Protein AF-A0A2P5AM45-F1 (afdb_monomer_lite)

pLDDT: mean 71.54, std 23.14, range [35.0, 97.19]

Organism: Parasponia andersonii (NCBI:txid3476)

Structure (mmCIF, N/CA/C/O backbone):
data_AF-A0A2P5AM45-F1
#
_entry.id   AF-A0A2P5AM45-F1
#
loop_
_atom_site.group_PDB
_atom_site.id
_atom_site.type_symbol
_atom_site.label_atom_id
_atom_site.label_alt_id
_atom_site.label_comp_id
_atom_site.label_asym_id
_atom_site.label_entity_id
_atom_site.label_seq_id
_atom_site.pdbx_PDB_ins_code
_atom_site.Cartn_x
_atom_site.Cartn_y
_atom_site.Cartn_z
_atom_site.occupancy
_atom_site.B_iso_or_equiv
_atom_site.auth_seq_id
_atom_site.auth_comp_id
_atom_site.auth_asym_id
_atom_site.auth_atom_id
_atom_site.pdbx_PDB_model_num
ATOM 1 N N . MET A 1 1 ? 54.278 18.566 -18.369 1.00 43.00 1 MET A N 1
ATOM 2 C CA . MET A 1 1 ? 52.959 18.960 -18.911 1.00 43.00 1 MET A CA 1
ATOM 3 C C . MET A 1 1 ? 52.349 17.760 -19.620 1.00 43.00 1 MET A C 1
ATOM 5 O O . MET A 1 1 ? 52.823 17.409 -20.688 1.00 43.00 1 MET A O 1
ATOM 9 N N . ARG A 1 2 ? 51.368 17.080 -19.017 1.00 38.84 2 ARG A N 1
ATOM 10 C CA . ARG A 1 2 ? 50.582 16.037 -19.696 1.00 38.84 2 ARG A CA 1
ATOM 11 C C . ARG A 1 2 ? 49.146 16.542 -19.779 1.00 38.84 2 ARG A C 1
ATOM 13 O O . ARG A 1 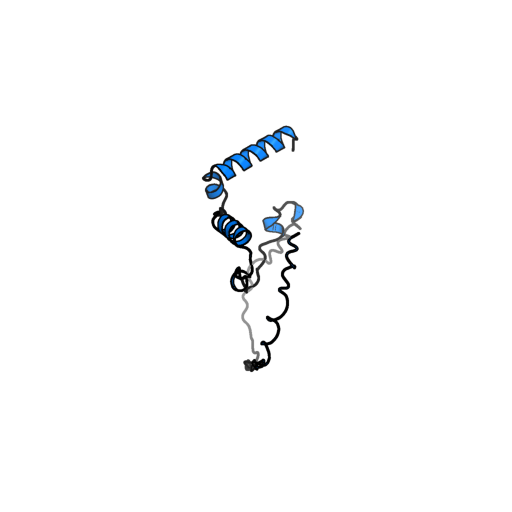2 ? 48.503 16.689 -18.748 1.00 38.84 2 ARG A O 1
ATOM 20 N N . ARG A 1 3 ? 48.696 16.887 -20.987 1.00 44.75 3 ARG A N 1
ATOM 21 C CA . ARG A 1 3 ? 47.284 17.132 -21.292 1.00 44.75 3 ARG A CA 1
ATOM 22 C C . ARG A 1 3 ? 46.718 15.821 -21.825 1.00 44.75 3 ARG A C 1
ATOM 24 O O . ARG A 1 3 ? 47.193 15.329 -22.842 1.00 44.75 3 ARG A O 1
ATOM 31 N N . THR A 1 4 ? 45.756 15.250 -21.119 1.00 55.25 4 THR A N 1
ATOM 32 C CA . THR A 1 4 ? 44.858 14.220 -21.645 1.00 55.25 4 THR A CA 1
ATOM 33 C C . THR A 1 4 ? 43.763 14.910 -22.463 1.00 55.25 4 THR A C 1
ATOM 35 O O . THR A 1 4 ? 43.207 15.902 -21.982 1.00 55.25 4 THR A O 1
ATOM 38 N N . PRO A 1 5 ? 43.432 14.445 -23.680 1.00 54.34 5 PRO A N 1
ATOM 39 C CA . PRO A 1 5 ? 42.202 14.844 -24.337 1.00 54.34 5 PRO A CA 1
ATOM 40 C C . PRO A 1 5 ? 41.043 13.934 -23.931 1.00 54.34 5 PRO A C 1
ATOM 42 O O . PRO A 1 5 ? 41.205 12.760 -23.605 1.00 54.34 5 PRO A O 1
ATOM 45 N N . ARG A 1 6 ? 39.896 14.596 -23.928 1.00 39.72 6 ARG A N 1
ATOM 46 C CA . ARG A 1 6 ? 38.534 14.242 -23.550 1.00 39.72 6 ARG A CA 1
ATOM 47 C C . ARG A 1 6 ? 37.990 13.045 -24.338 1.00 39.72 6 ARG A C 1
ATOM 49 O O . ARG A 1 6 ? 38.337 12.867 -25.499 1.00 39.72 6 ARG A O 1
ATOM 56 N N . ALA A 1 7 ? 37.147 12.255 -23.679 1.00 49.12 7 ALA A N 1
ATOM 57 C CA . ALA A 1 7 ? 36.319 11.242 -24.314 1.00 49.12 7 ALA A CA 1
ATOM 58 C C . ALA A 1 7 ? 35.258 11.919 -25.191 1.00 49.12 7 ALA A C 1
ATOM 60 O O . ALA A 1 7 ? 34.524 12.766 -24.682 1.00 49.12 7 ALA A O 1
ATOM 61 N N . ASP A 1 8 ? 35.181 11.511 -26.454 1.00 43.19 8 ASP A N 1
ATOM 62 C CA . ASP A 1 8 ? 34.013 11.704 -27.307 1.00 43.19 8 ASP A CA 1
ATOM 63 C C . ASP A 1 8 ? 33.361 10.323 -27.463 1.00 43.19 8 ASP A C 1
ATOM 65 O O . ASP A 1 8 ? 33.995 9.344 -27.863 1.00 43.19 8 ASP A O 1
ATOM 69 N N . SER A 1 9 ? 32.119 10.214 -27.015 1.00 51.69 9 SER A N 1
ATOM 70 C CA . SER A 1 9 ? 31.278 9.026 -27.116 1.00 51.69 9 SER A CA 1
ATOM 71 C C . SER A 1 9 ? 29.881 9.530 -27.391 1.00 51.69 9 SER A C 1
ATOM 73 O O . SER A 1 9 ? 29.144 9.761 -26.448 1.00 51.69 9 SER A O 1
ATOM 75 N N . ASP A 1 10 ? 29.571 9.744 -28.661 1.00 50.97 10 ASP A N 1
ATOM 76 C CA . ASP A 1 10 ? 28.226 9.951 -29.183 1.00 50.97 10 ASP A CA 1
ATOM 77 C C . ASP A 1 10 ? 28.251 9.495 -30.651 1.00 50.97 10 ASP A C 1
ATOM 79 O O . ASP A 1 10 ? 29.277 9.638 -31.311 1.00 50.97 10 ASP A O 1
ATOM 83 N N . ASP A 1 11 ? 27.134 8.935 -31.118 1.00 50.19 11 ASP A N 1
ATOM 84 C CA . ASP A 1 11 ? 26.890 8.302 -32.427 1.00 50.19 11 ASP A CA 1
ATOM 85 C C . ASP A 1 11 ? 27.275 6.816 -32.525 1.00 50.19 11 ASP A C 1
ATOM 87 O O . ASP A 1 11 ? 28.409 6.480 -32.846 1.00 50.19 11 ASP A O 1
ATOM 91 N N . ASP A 1 12 ? 26.316 5.914 -32.244 1.00 47.38 12 ASP A N 1
ATOM 92 C CA . ASP A 1 12 ? 25.766 4.989 -33.267 1.00 47.38 12 ASP A CA 1
ATOM 93 C C . ASP A 1 12 ? 24.705 4.013 -32.683 1.00 47.38 12 ASP A C 1
ATOM 95 O O . ASP A 1 12 ? 24.910 2.800 -32.601 1.00 47.38 12 ASP A O 1
ATOM 99 N N . PHE A 1 13 ? 23.543 4.512 -32.234 1.00 46.28 13 PHE A N 1
ATOM 100 C CA . PHE A 1 13 ? 22.393 3.628 -31.950 1.00 46.28 13 PHE A CA 1
ATOM 101 C C . PHE A 1 13 ? 21.048 4.221 -32.389 1.00 46.28 13 PHE A C 1
ATOM 103 O O . PHE A 1 13 ? 20.050 4.106 -31.692 1.00 46.28 13 PHE A O 1
ATOM 110 N N . GLU A 1 14 ? 20.995 4.851 -33.562 1.00 49.62 14 GLU A N 1
ATOM 111 C CA . GLU A 1 14 ? 19.723 5.263 -34.174 1.00 49.62 14 GLU A CA 1
ATOM 112 C C . GLU A 1 14 ? 19.737 5.007 -35.682 1.00 49.62 14 GLU A C 1
ATOM 114 O O . GLU A 1 14 ? 19.787 5.919 -36.501 1.00 49.62 14 GLU A O 1
ATOM 119 N N . ALA A 1 15 ? 19.725 3.729 -36.068 1.00 43.56 15 ALA A N 1
ATOM 120 C CA . ALA A 1 15 ? 19.436 3.336 -37.446 1.00 43.56 15 ALA A CA 1
ATOM 121 C C . ALA A 1 15 ? 19.074 1.848 -37.553 1.00 43.56 15 ALA A C 1
ATOM 123 O O . ALA A 1 15 ? 19.834 1.090 -38.151 1.00 43.56 15 ALA A O 1
ATOM 124 N N . ARG A 1 16 ? 17.934 1.396 -36.993 1.00 53.75 16 ARG A N 1
ATOM 125 C CA . ARG A 1 16 ? 17.303 0.107 -37.389 1.00 53.75 16 ARG A CA 1
ATOM 126 C C . ARG A 1 16 ? 15.924 -0.165 -36.768 1.00 53.75 16 ARG A C 1
ATOM 128 O O . ARG A 1 16 ? 15.723 -1.178 -36.115 1.00 53.75 16 ARG A O 1
ATOM 135 N N . ILE A 1 17 ? 14.928 0.662 -37.078 1.00 43.34 17 ILE A N 1
ATOM 136 C CA . ILE A 1 17 ? 13.523 0.205 -37.093 1.00 43.34 17 ILE A CA 1
ATOM 137 C C . ILE A 1 17 ? 12.809 0.730 -38.341 1.00 43.34 17 ILE A C 1
ATOM 139 O O . ILE A 1 17 ? 11.899 1.550 -38.283 1.00 43.34 17 ILE A O 1
ATOM 143 N N . SER A 1 18 ? 13.247 0.245 -39.504 1.00 43.41 18 SER A N 1
ATOM 144 C CA . SER A 1 18 ? 12.465 0.352 -40.735 1.00 43.41 18 SER A CA 1
ATOM 145 C C . SER A 1 18 ? 11.739 -0.968 -40.987 1.00 43.41 18 SER A C 1
ATOM 147 O O . SER A 1 18 ? 12.337 -2.039 -40.874 1.00 43.41 18 SER A O 1
ATOM 149 N N . THR A 1 19 ? 10.486 -0.850 -41.426 1.00 40.47 19 THR A N 1
ATOM 150 C CA . THR A 1 19 ? 9.550 -1.885 -41.910 1.00 40.47 19 THR A CA 1
ATOM 151 C C . THR A 1 19 ? 8.570 -2.463 -40.881 1.00 40.47 19 THR A C 1
ATOM 153 O O . THR A 1 19 ? 8.786 -3.484 -40.237 1.00 40.47 19 THR A O 1
ATOM 156 N N . THR A 1 20 ? 7.416 -1.805 -40.803 1.00 48.44 20 THR A N 1
ATOM 157 C CA . THR A 1 20 ? 6.142 -2.324 -40.290 1.00 48.44 20 THR A CA 1
ATOM 158 C C . THR A 1 20 ? 5.625 -3.481 -41.163 1.00 48.44 20 THR A C 1
ATOM 160 O O . THR A 1 20 ? 5.724 -3.387 -42.388 1.00 48.44 20 THR A O 1
ATOM 163 N N . PRO A 1 21 ? 4.898 -4.462 -40.594 1.00 41.50 21 PRO A N 1
ATOM 164 C CA . PRO A 1 21 ? 3.755 -5.046 -41.282 1.00 41.50 21 PRO A CA 1
ATOM 165 C C . PRO A 1 21 ? 2.454 -4.675 -40.562 1.00 41.50 21 PRO A C 1
ATOM 167 O O . PRO A 1 21 ? 2.258 -4.897 -39.369 1.00 41.50 21 PRO A O 1
ATOM 170 N N . ARG A 1 22 ? 1.562 -4.078 -41.348 1.00 42.56 22 ARG A N 1
ATOM 171 C CA . ARG A 1 22 ? 0.175 -3.738 -41.043 1.00 42.56 22 ARG A CA 1
ATOM 172 C C . ARG A 1 22 ? -0.631 -5.034 -40.896 1.00 42.56 22 ARG A C 1
ATOM 174 O O . ARG A 1 22 ? -0.927 -5.669 -41.903 1.00 42.56 22 ARG A O 1
ATOM 181 N N . ASN A 1 23 ? -1.001 -5.419 -39.676 1.00 35.00 23 ASN A N 1
ATOM 182 C CA . ASN A 1 23 ? -1.954 -6.513 -39.475 1.00 35.00 23 ASN A CA 1
ATOM 183 C C . ASN A 1 23 ? -3.386 -5.997 -39.667 1.00 35.00 23 ASN A C 1
ATOM 185 O O . ASN A 1 23 ? -3.900 -5.208 -38.876 1.00 35.00 23 ASN A O 1
ATOM 189 N N . THR A 1 24 ? -4.005 -6.441 -40.758 1.00 38.66 24 THR A N 1
ATOM 190 C CA . THR A 1 24 ? -5.413 -6.237 -41.102 1.00 38.66 24 THR A CA 1
ATOM 191 C C . THR A 1 24 ? -6.294 -6.988 -40.104 1.00 38.66 24 THR A C 1
ATOM 193 O O . THR A 1 24 ? -6.328 -8.215 -40.111 1.00 38.66 24 THR A O 1
ATOM 196 N N . PHE A 1 25 ? -7.025 -6.267 -39.253 1.00 45.03 25 PHE A N 1
ATOM 197 C CA . PHE A 1 25 ? -8.104 -6.854 -38.460 1.00 45.03 25 PHE A CA 1
ATOM 198 C C . PHE A 1 25 ? -9.306 -7.075 -39.390 1.00 45.03 25 PHE A C 1
ATOM 200 O O . PHE A 1 25 ? -9.998 -6.126 -39.755 1.00 45.03 25 PHE A O 1
ATOM 207 N N . GLN A 1 26 ? -9.496 -8.312 -39.852 1.00 41.09 26 GLN A N 1
ATOM 208 C CA . GLN A 1 26 ? -10.700 -8.707 -40.582 1.00 41.09 26 GLN A CA 1
ATOM 209 C C . GLN A 1 26 ? -11.859 -8.837 -39.592 1.00 41.09 26 GLN A C 1
ATOM 211 O O . GLN A 1 26 ? -11.750 -9.517 -38.572 1.00 41.09 26 GLN A O 1
ATOM 216 N N . GLY A 1 27 ? -12.939 -8.114 -39.886 1.00 36.38 27 GLY A N 1
ATOM 217 C CA . GLY A 1 27 ? -14.147 -8.068 -39.079 1.00 36.38 27 GLY A CA 1
ATOM 218 C C . GLY A 1 27 ? -14.801 -9.439 -38.959 1.00 36.38 27 GLY A C 1
ATOM 219 O O . GLY A 1 27 ? -14.938 -10.167 -39.939 1.00 36.38 27 GLY A O 1
ATOM 220 N N . ILE A 1 28 ? -15.219 -9.771 -37.742 1.00 47.25 28 ILE A N 1
ATOM 221 C CA . ILE A 1 28 ? -16.159 -10.859 -37.503 1.00 47.25 28 ILE A CA 1
ATOM 222 C C . ILE A 1 28 ? -17.550 -10.256 -37.698 1.00 47.25 28 ILE A C 1
ATOM 224 O O . ILE A 1 28 ? -17.999 -9.428 -36.904 1.00 47.25 28 ILE A O 1
ATOM 228 N N . GLU A 1 29 ? -18.191 -10.620 -38.804 1.00 43.00 29 GLU A N 1
ATOM 229 C CA . GLU A 1 29 ? -19.578 -10.279 -39.106 1.00 43.00 29 GLU A CA 1
ATOM 230 C C . GLU A 1 29 ? -20.513 -11.075 -38.181 1.00 43.00 29 GLU A C 1
ATOM 232 O O . GLU A 1 29 ? -20.458 -12.303 -38.127 1.00 43.00 29 GLU A O 1
ATOM 237 N N . ASN A 1 30 ? -21.381 -10.378 -37.444 1.00 46.38 30 ASN A N 1
ATOM 238 C CA . ASN A 1 30 ? -22.501 -10.993 -36.728 1.00 46.38 30 ASN A CA 1
ATOM 239 C C . ASN A 1 30 ? -23.690 -11.121 -37.694 1.00 46.38 30 ASN A C 1
ATOM 241 O O . ASN A 1 30 ? -24.140 -10.088 -38.200 1.00 46.38 30 ASN A O 1
ATOM 245 N N . PRO A 1 31 ? -24.262 -12.314 -37.936 1.00 44.69 31 PRO A N 1
ATOM 246 C CA . PRO A 1 31 ? -25.486 -12.404 -38.712 1.00 44.69 31 PRO A CA 1
ATOM 247 C C . PRO A 1 31 ? -26.691 -11.998 -37.855 1.00 44.69 31 PRO A C 1
ATOM 249 O O . PRO A 1 31 ? -26.953 -12.549 -36.786 1.00 44.69 31 PRO A O 1
ATOM 252 N N . VAL A 1 32 ? -27.433 -11.014 -38.359 1.00 49.03 32 VAL A N 1
ATOM 253 C CA . VAL A 1 32 ? -28.742 -10.589 -37.861 1.00 49.03 32 VAL A CA 1
ATOM 254 C C . VAL A 1 32 ? -29.755 -11.697 -38.158 1.00 49.03 32 VAL A C 1
ATOM 256 O O . VAL A 1 32 ? -30.020 -11.991 -39.321 1.00 49.03 32 VAL A O 1
ATOM 259 N N . VAL A 1 33 ? -30.347 -12.294 -37.122 1.00 46.34 33 VAL A N 1
ATOM 260 C CA . VAL A 1 33 ? -31.509 -13.182 -37.267 1.00 46.34 33 VAL A CA 1
ATOM 261 C C . VAL A 1 33 ? -32.741 -12.431 -36.765 1.00 46.34 33 VAL A C 1
ATOM 263 O O . VAL A 1 33 ? -32.902 -12.217 -35.566 1.00 46.34 33 VAL A O 1
ATOM 266 N N . LEU A 1 34 ? -33.594 -12.003 -37.700 1.00 46.34 34 LEU A N 1
ATOM 267 C CA . LEU A 1 34 ? -34.966 -11.560 -37.440 1.00 46.34 34 LEU A CA 1
ATOM 268 C C . LEU A 1 34 ? -35.889 -12.784 -37.426 1.00 46.34 34 LEU A C 1
ATOM 270 O O . LEU A 1 34 ? -35.934 -13.504 -38.421 1.00 46.34 34 LEU A O 1
ATOM 274 N N . LEU A 1 35 ? -36.702 -12.954 -36.382 1.00 42.88 35 LEU A N 1
ATOM 275 C CA . LEU A 1 35 ? -37.966 -13.698 -36.472 1.00 42.88 35 LEU A CA 1
ATOM 276 C C . LEU A 1 35 ? -39.038 -13.068 -35.552 1.00 42.88 35 LEU A C 1
ATOM 278 O O . LEU A 1 35 ? -38.677 -12.386 -34.592 1.00 42.88 35 LEU A O 1
ATOM 282 N N . PRO A 1 36 ? -40.336 -13.214 -35.889 1.00 35.28 36 PRO A N 1
ATOM 283 C CA . PRO A 1 36 ? -41.364 -12.202 -35.667 1.00 35.28 36 PRO A CA 1
ATOM 284 C C . PRO A 1 36 ? -42.282 -12.475 -34.467 1.00 35.28 36 PRO A C 1
ATOM 286 O O . PRO A 1 36 ? -42.413 -13.602 -33.997 1.00 35.28 36 PRO A O 1
ATOM 289 N N . SER A 1 37 ? -42.954 -11.406 -34.031 1.00 39.16 37 SER A N 1
ATOM 290 C CA . SER A 1 37 ? -44.038 -11.374 -33.045 1.00 39.16 37 SER A CA 1
ATOM 291 C C . SER A 1 37 ? -45.198 -12.321 -33.362 1.00 39.16 37 SER A C 1
ATOM 293 O O . SER A 1 37 ? -45.681 -12.316 -34.492 1.00 39.16 37 SER A O 1
ATOM 295 N N . GLN A 1 38 ? -45.738 -12.977 -32.327 1.00 35.53 38 GLN A N 1
ATOM 296 C CA . GLN A 1 38 ? -47.186 -13.129 -32.115 1.00 35.53 38 GLN A CA 1
ATOM 297 C C . GLN A 1 38 ? -47.501 -13.600 -30.677 1.00 35.53 38 GLN A C 1
ATOM 299 O O . GLN A 1 38 ? -47.104 -14.685 -30.264 1.00 35.53 38 GLN A O 1
ATOM 304 N N . GLU A 1 39 ? -48.219 -12.750 -29.939 1.00 39.03 39 GLU A N 1
ATOM 305 C CA . GLU A 1 39 ? -49.012 -13.039 -28.726 1.00 39.03 39 GLU A CA 1
ATOM 306 C C . GLU A 1 39 ? -50.406 -13.586 -29.139 1.00 39.03 39 GLU A C 1
ATOM 308 O O . GLU A 1 39 ? -50.800 -13.319 -30.284 1.00 39.03 39 GLU A O 1
ATOM 313 N N . PRO A 1 40 ? -51.164 -14.340 -28.293 1.00 43.12 40 PRO A N 1
ATOM 314 C CA . PRO A 1 40 ? -51.931 -13.722 -27.190 1.00 43.12 40 PRO A CA 1
ATOM 315 C C . PRO A 1 40 ? -52.230 -14.557 -25.912 1.00 43.12 40 PRO A C 1
ATOM 317 O O . PRO A 1 40 ? -52.274 -15.783 -25.921 1.00 43.12 40 PRO A O 1
ATOM 320 N N . GLU A 1 41 ? -52.501 -13.784 -24.849 1.00 39.88 41 GLU A N 1
ATOM 321 C CA . GLU A 1 41 ? -53.437 -13.933 -23.710 1.00 39.88 41 GLU A CA 1
ATOM 322 C C . GLU A 1 41 ? -53.547 -15.229 -22.876 1.00 39.88 41 GLU A C 1
ATOM 324 O O . GLU A 1 41 ? -54.072 -16.245 -23.323 1.00 39.88 41 GLU A O 1
ATOM 329 N N . SER A 1 42 ? -53.288 -15.084 -21.565 1.00 36.47 42 SER A N 1
ATOM 330 C CA . SER A 1 42 ? -54.276 -15.395 -20.512 1.00 36.47 42 SER A CA 1
ATOM 331 C C . SER A 1 42 ? -53.865 -14.774 -19.161 1.00 36.47 42 SER A C 1
ATOM 333 O O . SER A 1 42 ? -52.889 -15.213 -18.551 1.00 36.47 42 SER A O 1
ATOM 335 N N . GLU A 1 43 ? -54.619 -13.777 -18.689 1.00 47.34 43 GLU A N 1
ATOM 336 C CA . GLU A 1 43 ? -54.600 -13.279 -17.300 1.00 47.34 43 GLU A CA 1
ATOM 337 C C . GLU A 1 43 ? -55.074 -14.369 -16.318 1.00 47.34 43 GLU A C 1
ATOM 339 O O . GLU A 1 43 ? -55.926 -15.198 -16.658 1.00 47.34 43 GLU A O 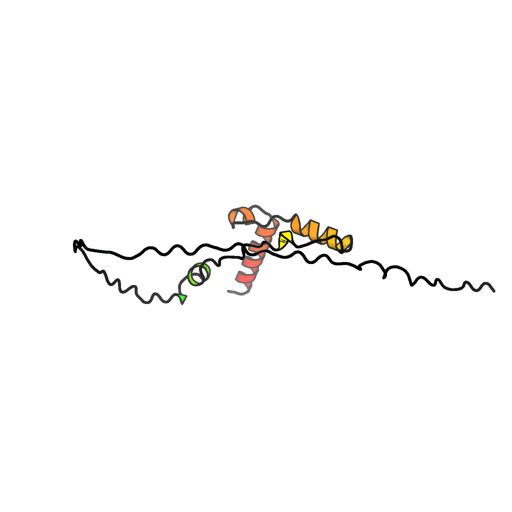1
ATOM 344 N N . PRO A 1 44 ? -54.623 -14.315 -15.057 1.00 45.88 44 PRO A N 1
ATOM 345 C CA . PRO A 1 44 ? -55.618 -14.150 -14.007 1.00 45.88 44 PRO A CA 1
ATOM 346 C C . PRO A 1 44 ? -55.238 -13.011 -13.059 1.00 45.88 44 PRO A C 1
ATOM 348 O O . PRO A 1 44 ? -54.233 -13.063 -12.346 1.00 45.88 44 PRO A O 1
ATOM 351 N N . GLU A 1 45 ? -56.115 -12.011 -12.996 1.00 58.06 45 GLU A N 1
ATOM 352 C CA . GLU A 1 45 ? -56.103 -10.995 -11.955 1.00 58.06 45 GLU A CA 1
ATOM 353 C C . GLU A 1 45 ? -56.199 -11.653 -10.579 1.00 58.06 45 GLU A C 1
ATOM 355 O O . GLU A 1 45 ? -57.185 -12.320 -10.268 1.00 58.06 45 GLU A O 1
ATOM 360 N N . THR A 1 46 ? -55.218 -11.424 -9.710 1.00 42.94 46 THR A N 1
ATOM 361 C CA . THR A 1 46 ? -55.427 -11.425 -8.259 1.00 42.94 46 THR A CA 1
ATOM 362 C C . THR A 1 46 ? -54.301 -10.662 -7.579 1.00 42.94 46 THR A C 1
ATOM 364 O O . THR A 1 46 ? -53.148 -11.079 -7.584 1.00 42.94 46 THR A O 1
ATOM 367 N N . GLY A 1 47 ? -54.685 -9.602 -6.870 1.00 40.03 47 GLY A N 1
ATOM 368 C CA . GLY A 1 47 ? -54.062 -9.320 -5.583 1.00 40.03 47 GLY A CA 1
ATOM 369 C C . GLY A 1 47 ? -53.033 -8.205 -5.584 1.00 40.03 47 GLY A C 1
ATOM 370 O O . GLY A 1 47 ? -51.837 -8.441 -5.511 1.00 40.03 47 GLY A O 1
ATOM 371 N N . MET A 1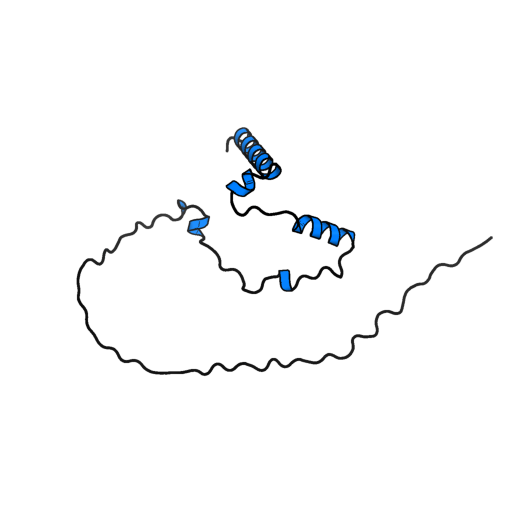 48 ? -53.552 -6.983 -5.513 1.00 43.41 48 MET A N 1
ATOM 372 C CA . MET A 1 48 ? -52.858 -5.800 -5.018 1.00 43.41 48 MET A CA 1
ATOM 373 C C . MET A 1 48 ? -51.624 -5.403 -5.826 1.00 43.41 48 MET A C 1
ATOM 375 O O . MET A 1 48 ? -50.477 -5.697 -5.492 1.00 43.41 48 MET A O 1
ATOM 379 N N . ARG A 1 49 ? -51.876 -4.503 -6.777 1.00 52.06 49 ARG A N 1
ATOM 380 C CA . ARG A 1 49 ? -51.001 -3.354 -6.985 1.00 52.06 49 ARG A CA 1
ATOM 381 C C . ARG A 1 49 ? -50.875 -2.624 -5.645 1.00 52.06 49 ARG A C 1
ATOM 383 O O . ARG A 1 49 ? -51.546 -1.625 -5.400 1.00 52.06 49 ARG A O 1
ATOM 390 N N . SER A 1 50 ? -50.017 -3.134 -4.764 1.00 46.38 50 SER A N 1
ATOM 391 C CA . SER A 1 50 ? -49.370 -2.304 -3.772 1.00 46.38 50 SER A CA 1
ATOM 392 C C . SER A 1 50 ? -48.517 -1.364 -4.603 1.00 46.38 50 SER A C 1
ATOM 394 O O . SER A 1 50 ? -47.360 -1.627 -4.923 1.00 46.38 50 SER A O 1
ATOM 396 N N . VAL A 1 51 ? -49.136 -0.259 -5.017 1.00 52.31 51 VAL A N 1
ATOM 397 C CA . VAL A 1 51 ? -48.459 1.025 -5.019 1.00 52.31 51 VAL A CA 1
ATOM 398 C C . VAL A 1 51 ? -47.942 1.198 -3.596 1.00 52.31 51 VAL A C 1
ATOM 400 O O . VAL A 1 51 ? -48.523 1.899 -2.774 1.00 52.31 51 VAL A O 1
ATOM 403 N N . ALA A 1 52 ? -46.855 0.490 -3.285 1.00 46.91 52 ALA A N 1
ATOM 404 C CA . ALA A 1 52 ? -45.964 0.888 -2.241 1.00 46.91 52 ALA A CA 1
ATOM 405 C C . ALA A 1 52 ? -45.498 2.250 -2.733 1.00 46.91 52 ALA A C 1
ATOM 407 O O . ALA A 1 52 ? -44.595 2.378 -3.560 1.00 46.91 52 ALA A O 1
ATOM 408 N N . LEU A 1 53 ? -46.201 3.272 -2.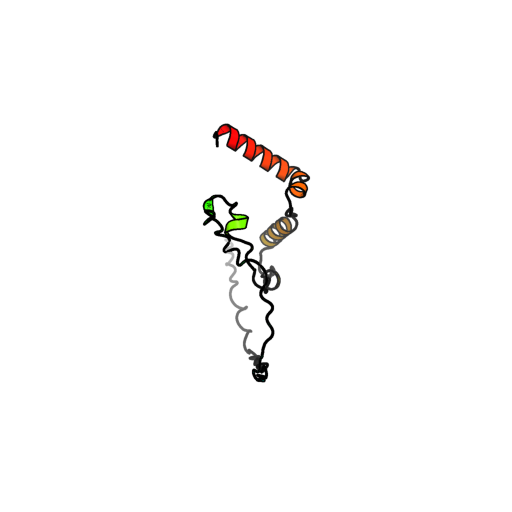254 1.00 50.34 53 LEU A N 1
ATOM 409 C CA . LEU A 1 53 ? -45.596 4.485 -1.766 1.00 50.34 53 LEU A CA 1
ATOM 410 C C . LEU A 1 53 ? -44.426 4.028 -0.888 1.00 50.34 53 LEU A C 1
ATOM 412 O O . LEU A 1 53 ? -44.510 4.025 0.336 1.00 50.34 53 LEU A O 1
ATOM 416 N N . MET A 1 54 ? -43.340 3.567 -1.517 1.00 51.62 54 MET A N 1
ATOM 417 C CA . MET A 1 54 ? -42.032 3.711 -0.934 1.00 51.62 54 MET A CA 1
ATOM 418 C C . MET A 1 54 ? -42.032 5.195 -0.596 1.00 51.62 54 MET A C 1
ATOM 420 O O . MET A 1 54 ? -42.280 6.012 -1.498 1.00 51.62 54 MET A O 1
ATOM 424 N N . PRO A 1 55 ? -41.851 5.572 0.681 1.00 58.16 55 PRO A N 1
ATOM 425 C CA . PRO A 1 55 ? -41.459 6.938 0.956 1.00 58.16 55 PRO A CA 1
ATOM 426 C C . PRO A 1 55 ? -40.363 7.238 -0.064 1.00 58.16 55 PRO A C 1
ATOM 428 O O . PRO A 1 55 ? -39.574 6.338 -0.379 1.00 58.16 55 PRO A O 1
ATOM 431 N N . MET A 1 56 ? -40.314 8.441 -0.630 1.00 61.72 56 MET A N 1
ATOM 432 C CA . MET A 1 56 ? -39.039 8.902 -1.163 1.00 61.72 56 MET A CA 1
ATOM 433 C C . MET A 1 56 ? -38.072 8.856 0.024 1.00 61.72 56 MET A C 1
ATOM 435 O O . MET A 1 56 ? -37.965 9.814 0.781 1.00 61.72 56 MET A O 1
ATOM 439 N N . MET A 1 57 ? -37.503 7.679 0.289 1.00 63.84 57 MET A N 1
ATOM 440 C CA . MET A 1 57 ? -36.542 7.438 1.335 1.00 63.84 57 MET A CA 1
ATOM 441 C C . MET A 1 57 ? -35.388 8.288 0.877 1.00 63.84 57 MET A C 1
ATOM 443 O O . MET A 1 57 ? -34.864 8.102 -0.223 1.00 63.84 57 MET A O 1
ATOM 447 N N . ASN A 1 58 ? -35.133 9.328 1.654 1.00 73.81 58 ASN A N 1
ATOM 448 C CA . ASN A 1 58 ? -34.128 10.304 1.333 1.00 73.81 58 ASN A CA 1
ATOM 449 C C . ASN A 1 58 ? -32.805 9.537 1.348 1.00 73.81 58 ASN A C 1
ATOM 451 O O . ASN A 1 58 ? -32.287 9.210 2.410 1.00 73.81 58 ASN A O 1
ATOM 455 N N . ASP A 1 59 ? -32.299 9.183 0.165 1.00 81.56 59 ASP A N 1
ATOM 456 C CA . ASP A 1 59 ? -31.123 8.321 -0.015 1.00 81.56 59 ASP A CA 1
ATOM 457 C C . ASP A 1 59 ? -29.892 8.872 0.734 1.00 81.56 59 ASP A C 1
ATOM 459 O O . ASP A 1 59 ? -28.949 8.150 1.036 1.00 81.56 59 ASP A O 1
ATOM 463 N N . LEU A 1 60 ? -29.935 10.153 1.119 1.00 85.19 60 LEU A N 1
ATOM 464 C CA . LEU A 1 60 ? -28.982 10.828 1.999 1.00 85.19 60 LEU A CA 1
ATOM 465 C C . LEU A 1 60 ? -28.669 10.070 3.298 1.00 85.19 60 LEU A C 1
ATOM 467 O O . LEU A 1 60 ? -27.507 10.092 3.708 1.00 85.19 60 LEU A O 1
ATOM 471 N N . ASP A 1 61 ? -29.649 9.387 3.894 1.00 89.56 61 ASP A N 1
ATOM 472 C CA . ASP A 1 61 ? -29.468 8.651 5.155 1.00 89.56 61 ASP A CA 1
ATOM 473 C C . ASP A 1 61 ? -28.825 7.269 4.951 1.00 89.56 61 ASP A C 1
ATOM 475 O O . ASP A 1 61 ? -28.424 6.603 5.908 1.00 89.56 61 ASP A O 1
ATOM 479 N N . LEU A 1 62 ? -28.689 6.824 3.699 1.00 89.81 62 LEU A N 1
ATOM 480 C CA . LEU A 1 62 ? -28.084 5.544 3.376 1.00 89.81 62 LEU A CA 1
ATOM 481 C C . LEU A 1 62 ? -26.546 5.672 3.325 1.00 89.81 62 LEU A C 1
ATOM 483 O O . LEU A 1 62 ? -26.009 6.684 2.844 1.00 89.81 62 LEU A O 1
ATOM 487 N N . PRO A 1 63 ? -25.789 4.654 3.781 1.00 86.00 63 PRO A N 1
ATOM 488 C CA . PRO A 1 63 ? -24.343 4.613 3.606 1.00 86.00 63 PRO A CA 1
ATOM 489 C C . PRO A 1 63 ? -23.935 4.847 2.149 1.00 86.00 63 PRO A C 1
ATOM 491 O O . PRO A 1 63 ? -24.555 4.319 1.226 1.00 86.00 63 PRO A O 1
ATOM 494 N N . ILE A 1 64 ? -22.847 5.596 1.937 1.00 89.44 64 ILE A N 1
ATOM 495 C CA . ILE A 1 64 ? -22.377 6.000 0.597 1.00 89.44 64 ILE A CA 1
ATOM 496 C C . ILE A 1 64 ? -22.211 4.790 -0.332 1.00 89.44 64 ILE A C 1
ATOM 498 O O . ILE A 1 64 ? -22.554 4.870 -1.509 1.00 89.44 64 ILE A O 1
ATOM 502 N N . ALA A 1 65 ? -21.728 3.663 0.202 1.00 88.06 65 ALA A N 1
ATOM 503 C CA . ALA A 1 65 ? -21.561 2.421 -0.549 1.00 88.06 65 ALA A CA 1
ATOM 504 C C . ALA A 1 65 ? -22.877 1.913 -1.165 1.00 88.06 65 ALA A C 1
ATOM 506 O O . ALA A 1 65 ? -22.877 1.436 -2.297 1.00 88.06 65 ALA A O 1
ATOM 507 N N . LEU A 1 66 ? -23.998 2.056 -0.451 1.00 88.19 66 LEU A N 1
ATOM 508 C CA . LEU A 1 66 ? -25.317 1.653 -0.934 1.00 88.19 66 LEU A CA 1
ATOM 509 C C . LEU A 1 66 ? -25.900 2.688 -1.897 1.00 88.19 66 LEU A C 1
ATOM 511 O O . LEU A 1 66 ? -26.364 2.304 -2.966 1.00 88.19 66 LEU A O 1
ATOM 515 N N . ARG A 1 67 ? -25.780 3.988 -1.584 1.00 92.50 67 ARG A N 1
ATOM 516 C CA . ARG A 1 67 ? -26.233 5.062 -2.490 1.00 92.50 67 ARG A CA 1
ATOM 517 C C . ARG A 1 67 ? -25.573 5.003 -3.862 1.00 92.50 67 ARG A C 1
ATOM 519 O O . ARG A 1 67 ? -26.195 5.227 -4.894 1.00 92.50 67 ARG A O 1
ATOM 526 N N . LYS A 1 68 ? -24.254 4.785 -3.878 1.00 89.19 68 LYS A N 1
ATOM 527 C CA . LYS A 1 68 ? -23.447 4.798 -5.107 1.00 89.19 68 LYS A CA 1
ATOM 528 C C . LYS A 1 68 ? -23.502 3.471 -5.853 1.00 89.19 68 LYS A C 1
ATOM 530 O O . LYS A 1 68 ? -23.244 3.466 -7.056 1.00 89.19 68 LYS A O 1
ATOM 535 N N . GLY A 1 69 ? -23.817 2.385 -5.150 1.00 89.12 69 GLY A N 1
ATOM 536 C CA . GLY A 1 69 ? -23.766 1.031 -5.678 1.00 89.12 69 GLY A CA 1
ATOM 537 C C . GLY A 1 69 ? -22.354 0.588 -6.074 1.00 89.12 69 GLY A C 1
ATOM 538 O O . GLY A 1 69 ? -21.364 1.318 -5.962 1.00 89.12 69 GLY A O 1
ATOM 539 N N . VAL A 1 70 ? -22.261 -0.647 -6.564 1.00 89.12 70 VAL A N 1
ATOM 540 C CA . VAL A 1 70 ? -21.013 -1.218 -7.083 1.00 89.12 70 VAL A CA 1
ATOM 541 C C . VAL A 1 70 ? -20.833 -0.796 -8.539 1.00 89.12 70 VAL A C 1
ATOM 543 O O . VAL A 1 70 ? -21.729 -0.964 -9.363 1.00 89.12 70 VAL A O 1
ATOM 546 N N . ARG A 1 71 ? -19.655 -0.266 -8.880 1.00 87.12 71 ARG A N 1
ATOM 547 C CA . ARG A 1 71 ? -19.302 0.051 -10.269 1.00 87.12 71 ARG A CA 1
ATOM 548 C C . ARG A 1 71 ? -18.717 -1.174 -10.966 1.00 87.12 71 ARG A C 1
ATOM 550 O O . ARG A 1 71 ? -17.825 -1.820 -10.428 1.00 87.12 71 ARG A O 1
ATOM 557 N N . SER A 1 72 ? -19.149 -1.441 -12.196 1.00 86.81 72 SER A N 1
ATOM 558 C CA . SER A 1 72 ? -18.472 -2.392 -13.081 1.00 86.81 72 SER A CA 1
ATOM 559 C C . SER A 1 72 ? -17.151 -1.801 -13.591 1.00 86.81 72 SER A C 1
ATOM 561 O O . SER A 1 72 ? -17.129 -0.679 -14.107 1.00 86.81 72 SER A O 1
ATOM 563 N N . CYS A 1 73 ? -16.058 -2.552 -13.467 1.00 85.44 73 CYS A N 1
ATOM 564 C CA . CYS A 1 73 ? -14.745 -2.189 -14.008 1.00 85.44 73 CYS A CA 1
ATOM 565 C C . CYS A 1 73 ? -14.591 -2.613 -15.480 1.00 85.44 73 CYS A C 1
ATOM 567 O O . CYS A 1 73 ? -15.416 -3.348 -16.024 1.00 85.44 73 CYS A O 1
ATOM 569 N N . THR A 1 74 ? -13.521 -2.153 -16.135 1.00 85.44 74 THR A N 1
ATOM 570 C CA . THR A 1 74 ? -13.183 -2.578 -17.501 1.00 85.44 74 THR A CA 1
ATOM 571 C C . THR A 1 74 ? -12.732 -4.044 -17.522 1.00 85.44 74 THR A C 1
ATOM 573 O O . THR A 1 74 ? -12.086 -4.522 -16.593 1.00 85.44 74 THR A O 1
ATOM 576 N N . GLN A 1 75 ? -13.027 -4.764 -18.612 1.00 90.44 75 GLN A N 1
ATOM 577 C CA . GLN A 1 75 ? -12.598 -6.164 -18.805 1.00 90.44 75 GLN A CA 1
ATOM 578 C C . GLN A 1 75 ? -11.106 -6.310 -19.162 1.00 90.44 75 GLN A C 1
ATOM 580 O O . GLN A 1 75 ? -10.607 -7.416 -19.358 1.00 90.44 75 GLN A O 1
ATOM 585 N N . HIS A 1 76 ? -10.385 -5.194 -19.266 1.00 89.81 76 HIS A N 1
ATOM 586 C CA . HIS A 1 76 ? -9.008 -5.139 -19.739 1.00 89.81 76 HIS A CA 1
ATOM 587 C C . HIS A 1 76 ? -8.104 -4.751 -18.565 1.00 89.81 76 HIS A C 1
ATOM 589 O O . HIS A 1 76 ? -7.889 -3.557 -18.339 1.00 89.81 76 HIS A O 1
ATOM 595 N N . PRO A 1 77 ? -7.607 -5.722 -17.775 1.00 87.88 77 PRO A N 1
ATOM 596 C CA . PRO A 1 77 ? -6.745 -5.412 -16.645 1.00 87.88 77 PRO A CA 1
ATOM 597 C C . PRO A 1 77 ? -5.448 -4.780 -17.153 1.00 87.88 77 PRO A C 1
ATOM 599 O O . PRO A 1 77 ? -4.756 -5.349 -17.999 1.00 87.88 77 PRO A O 1
ATOM 602 N N . ILE A 1 78 ? -5.112 -3.604 -16.620 1.00 88.88 78 ILE A N 1
ATOM 603 C CA . ILE A 1 78 ? -3.939 -2.835 -17.054 1.00 88.88 78 ILE A CA 1
ATOM 604 C C . ILE A 1 78 ? -2.624 -3.590 -16.820 1.00 88.88 78 ILE A C 1
ATOM 606 O O . ILE A 1 78 ? -1.690 -3.441 -17.598 1.00 88.88 78 ILE A O 1
ATOM 610 N N . SER A 1 79 ? -2.575 -4.471 -15.815 1.00 87.38 79 SER A N 1
ATOM 611 C CA . SER A 1 79 ? -1.400 -5.284 -15.473 1.00 87.38 79 SER A CA 1
ATOM 612 C C . SER A 1 79 ? -0.891 -6.155 -16.623 1.00 87.38 79 SER A C 1
ATOM 614 O O . SER A 1 79 ? 0.292 -6.468 -16.661 1.00 87.38 79 SER A O 1
ATOM 616 N N . ARG A 1 80 ? -1.748 -6.508 -17.591 1.00 89.62 80 ARG A N 1
ATOM 617 C CA . ARG A 1 80 ? -1.347 -7.257 -18.795 1.00 89.62 80 ARG A CA 1
ATOM 618 C C . ARG A 1 80 ? -0.487 -6.455 -19.774 1.00 89.62 80 ARG A C 1
ATOM 620 O O . ARG A 1 80 ? 0.089 -7.047 -20.678 1.00 89.62 80 ARG A O 1
ATOM 627 N N . TYR A 1 81 ? -0.438 -5.136 -19.621 1.00 90.75 81 TYR A N 1
ATOM 628 C CA . TYR A 1 81 ? 0.207 -4.217 -20.558 1.00 90.75 81 TYR A CA 1
ATOM 629 C C . TYR A 1 81 ? 1.245 -3.308 -19.880 1.00 90.75 81 TYR A C 1
ATOM 631 O O . TYR A 1 81 ? 1.733 -2.368 -20.502 1.00 90.75 81 TYR A O 1
ATOM 639 N N . VAL A 1 82 ? 1.581 -3.568 -18.613 1.00 88.06 82 VAL A N 1
ATOM 640 C CA . VAL A 1 82 ? 2.634 -2.853 -17.879 1.00 88.06 82 VAL A CA 1
ATOM 641 C C . VAL A 1 82 ? 3.921 -3.673 -17.949 1.00 88.06 82 VAL A C 1
ATOM 643 O O . VAL A 1 82 ? 3.945 -4.819 -17.510 1.00 88.06 82 VAL A O 1
ATOM 646 N N . TYR A 1 83 ? 4.991 -3.075 -18.477 1.00 90.44 83 TYR A N 1
ATOM 647 C CA . TYR A 1 83 ? 6.319 -3.688 -18.585 1.00 90.44 83 TYR A CA 1
ATOM 648 C C . TYR A 1 83 ? 7.333 -2.917 -17.736 1.00 90.44 83 TYR A C 1
ATOM 650 O O . TYR A 1 83 ? 7.292 -1.688 -17.674 1.00 90.44 83 TYR A O 1
ATOM 658 N N . TYR A 1 84 ? 8.272 -3.630 -17.108 1.00 91.12 84 TYR A N 1
ATOM 659 C CA . TYR A 1 84 ? 9.285 -3.040 -16.220 1.00 91.12 84 TYR A CA 1
ATOM 660 C C . TYR A 1 84 ? 10.697 -3.000 -16.830 1.00 91.12 84 TYR A C 1
ATOM 662 O O . TYR A 1 84 ? 11.647 -2.582 -16.163 1.00 91.12 84 TYR A O 1
ATOM 670 N N . ASP A 1 85 ? 10.844 -3.408 -18.091 1.00 90.06 85 ASP A N 1
ATOM 671 C CA . ASP A 1 85 ? 12.138 -3.646 -18.745 1.00 90.06 85 ASP A CA 1
ATOM 672 C C . ASP A 1 85 ? 12.991 -2.381 -18.877 1.00 90.06 85 ASP A C 1
ATOM 674 O O . ASP A 1 85 ? 14.213 -2.444 -18.741 1.00 90.06 85 ASP A O 1
ATOM 678 N N . HIS A 1 86 ? 12.346 -1.224 -19.041 1.00 93.19 86 HIS A N 1
ATOM 679 C CA . HIS A 1 86 ? 12.999 0.082 -19.168 1.00 93.19 86 HIS A CA 1
ATOM 680 C C . HIS A 1 86 ? 13.145 0.835 -17.836 1.00 93.19 86 HIS A C 1
ATOM 682 O O . HIS A 1 86 ? 13.593 1.981 -17.819 1.00 93.19 86 HIS A O 1
ATOM 688 N N . LEU A 1 87 ? 12.772 0.220 -16.709 1.00 93.81 87 LEU A N 1
ATOM 689 C CA . LEU A 1 87 ? 12.985 0.819 -15.394 1.00 93.81 87 LEU A CA 1
ATOM 690 C C . LEU A 1 87 ? 14.413 0.599 -14.908 1.00 93.81 87 LEU A C 1
ATOM 692 O O . LEU A 1 87 ? 14.994 -0.473 -15.106 1.00 93.81 87 LEU A O 1
ATOM 696 N N . SER A 1 88 ? 14.932 1.595 -14.186 1.00 96.69 88 SER A N 1
ATOM 697 C CA . SER A 1 88 ? 16.197 1.464 -13.470 1.00 96.69 88 SER A CA 1
ATOM 698 C C . SER A 1 88 ? 16.132 0.313 -12.452 1.00 96.69 88 SER A C 1
ATOM 700 O O . SER A 1 88 ? 15.052 0.013 -11.925 1.00 96.69 88 SER A O 1
ATOM 702 N N . PRO A 1 89 ? 17.274 -0.318 -12.116 1.00 95.25 89 PRO A N 1
ATOM 703 C CA . PRO A 1 89 ? 17.299 -1.414 -11.148 1.00 95.25 89 PRO A CA 1
ATOM 704 C C . PRO A 1 89 ? 16.681 -1.039 -9.794 1.00 95.25 89 PRO A C 1
ATOM 706 O O . PRO A 1 89 ? 15.946 -1.832 -9.210 1.00 95.25 89 PRO A O 1
ATOM 709 N N . LEU A 1 90 ? 16.914 0.194 -9.330 1.00 96.69 90 LEU A N 1
ATOM 710 C CA . LEU A 1 90 ? 16.364 0.695 -8.070 1.00 96.69 90 LEU A CA 1
ATOM 711 C C . LEU A 1 90 ? 14.837 0.830 -8.121 1.00 96.69 90 LEU A C 1
ATOM 713 O O . LEU A 1 90 ? 14.153 0.394 -7.199 1.00 96.69 90 LEU A O 1
ATOM 717 N N . ALA A 1 91 ? 14.297 1.399 -9.202 1.00 95.00 91 ALA A N 1
ATOM 718 C CA . ALA A 1 91 ? 12.854 1.549 -9.366 1.00 95.00 91 ALA A CA 1
ATOM 719 C C . ALA A 1 91 ? 12.156 0.185 -9.465 1.00 95.00 91 ALA A C 1
ATOM 721 O O . ALA A 1 91 ? 11.100 -0.015 -8.872 1.00 95.00 91 ALA A O 1
ATOM 722 N N . ARG A 1 92 ? 12.773 -0.775 -10.164 1.00 94.56 92 ARG A N 1
ATOM 723 C CA . ARG A 1 92 ? 12.253 -2.141 -10.275 1.00 94.56 92 ARG A CA 1
ATOM 724 C C . ARG A 1 92 ? 12.215 -2.848 -8.920 1.00 94.56 92 ARG A C 1
ATOM 726 O O . ARG A 1 92 ? 11.190 -3.429 -8.580 1.00 94.56 92 ARG A O 1
ATOM 733 N N . ALA A 1 93 ? 13.292 -2.752 -8.137 1.00 94.06 93 ALA A N 1
ATOM 734 C CA . ALA A 1 93 ? 13.342 -3.305 -6.784 1.00 94.06 93 ALA A CA 1
ATOM 735 C C . ALA A 1 93 ? 12.281 -2.670 -5.873 1.00 94.06 93 ALA A C 1
ATOM 737 O O . ALA A 1 93 ? 11.570 -3.374 -5.166 1.00 94.06 93 ALA A O 1
ATOM 738 N N . PHE A 1 94 ? 12.122 -1.347 -5.938 1.00 94.50 94 PHE A N 1
ATOM 739 C CA . PHE A 1 94 ? 11.107 -0.633 -5.169 1.00 94.50 94 PHE A CA 1
ATOM 740 C C . PHE A 1 94 ? 9.679 -1.083 -5.509 1.00 94.50 94 PHE A C 1
ATOM 742 O O . PHE A 1 94 ? 8.900 -1.366 -4.605 1.00 94.50 94 PHE A O 1
ATOM 749 N N . ILE A 1 95 ? 9.342 -1.193 -6.798 1.00 93.25 95 ILE A N 1
ATOM 750 C CA . ILE A 1 95 ? 8.012 -1.646 -7.230 1.00 93.25 95 ILE A CA 1
ATOM 751 C C . ILE A 1 95 ? 7.764 -3.094 -6.807 1.00 93.25 95 ILE A C 1
ATOM 753 O O . ILE A 1 95 ? 6.679 -3.378 -6.311 1.00 93.25 95 ILE A O 1
ATOM 757 N N . SER A 1 96 ? 8.760 -3.978 -6.947 1.00 90.38 96 SER A N 1
ATOM 758 C CA . SER A 1 96 ? 8.660 -5.370 -6.485 1.00 90.38 96 SER A CA 1
ATOM 759 C C . SER A 1 96 ? 8.365 -5.435 -4.987 1.00 90.38 96 SER A C 1
ATOM 761 O O . SER A 1 96 ? 7.431 -6.107 -4.567 1.00 90.38 96 SER A O 1
ATOM 763 N N . ASN A 1 97 ? 9.094 -4.654 -4.186 1.00 92.88 97 ASN A N 1
ATOM 764 C CA . ASN A 1 97 ? 8.877 -4.598 -2.742 1.00 92.88 97 ASN A CA 1
ATOM 765 C C . ASN A 1 97 ? 7.463 -4.115 -2.380 1.00 92.88 97 ASN A C 1
ATOM 767 O O . ASN A 1 97 ? 6.928 -4.537 -1.363 1.00 92.88 97 ASN A O 1
ATOM 771 N N . ILE A 1 98 ? 6.857 -3.233 -3.185 1.00 91.31 98 ILE A N 1
ATOM 772 C CA . ILE A 1 98 ? 5.468 -2.792 -2.983 1.00 91.31 98 ILE A CA 1
ATOM 773 C C . ILE A 1 98 ? 4.477 -3.871 -3.414 1.00 91.31 98 ILE A C 1
ATOM 775 O O . ILE A 1 98 ? 3.490 -4.089 -2.717 1.00 91.31 98 ILE A O 1
ATOM 779 N N . SER A 1 99 ? 4.702 -4.531 -4.555 1.00 88.38 99 SER A N 1
ATOM 780 C CA . SER A 1 99 ? 3.791 -5.571 -5.046 1.00 88.38 99 SER A CA 1
ATOM 781 C C . SER A 1 99 ? 3.723 -6.786 -4.126 1.00 88.38 99 SER A C 1
ATOM 783 O O . SER A 1 99 ? 2.706 -7.474 -4.121 1.00 88.38 99 SER A O 1
ATOM 785 N N . ASP A 1 100 ? 4.777 -7.019 -3.344 1.00 88.25 100 ASP A N 1
ATOM 786 C CA . ASP A 1 100 ? 4.847 -8.104 -2.366 1.00 88.25 100 ASP A CA 1
ATOM 787 C C . ASP A 1 100 ? 4.027 -7.817 -1.093 1.00 88.25 100 ASP A C 1
ATOM 789 O O . ASP A 1 100 ? 3.788 -8.720 -0.292 1.00 88.25 100 ASP A O 1
ATOM 793 N N . VAL A 1 101 ? 3.572 -6.575 -0.883 1.00 89.50 101 VAL A N 1
ATOM 794 C CA . VAL A 1 101 ? 2.737 -6.223 0.272 1.00 89.50 101 VAL A CA 1
ATOM 795 C C . VAL A 1 101 ? 1.303 -6.696 0.039 1.00 89.50 101 VAL A C 1
ATOM 797 O O . VAL A 1 101 ? 0.589 -6.187 -0.826 1.00 89.50 101 VAL A O 1
ATOM 800 N N . GLU A 1 102 ? 0.850 -7.642 0.860 1.00 88.12 102 GLU A N 1
ATOM 801 C CA . GLU A 1 102 ? -0.530 -8.123 0.825 1.00 88.12 102 GLU A CA 1
ATOM 802 C C . GLU A 1 102 ? -1.516 -7.038 1.286 1.00 88.12 102 GLU A C 1
ATOM 804 O O . GLU A 1 102 ? -1.392 -6.461 2.371 1.00 88.12 102 GLU A O 1
ATOM 809 N N . ILE A 1 103 ? -2.527 -6.774 0.453 1.00 90.88 103 ILE A N 1
ATOM 810 C CA . I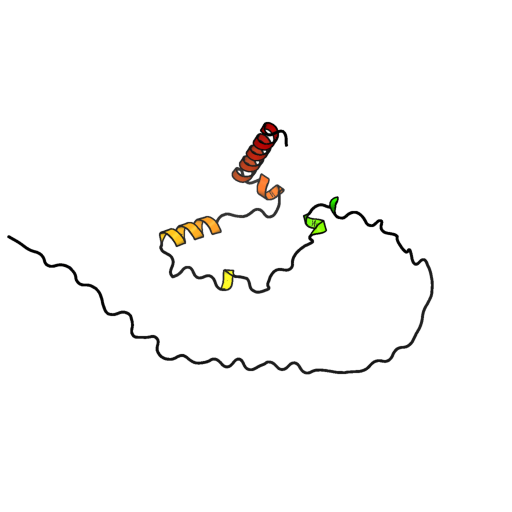LE A 1 103 ? -3.619 -5.853 0.774 1.00 90.88 103 ILE A CA 1
ATOM 811 C C . ILE A 1 103 ? -4.780 -6.669 1.359 1.00 90.88 103 ILE A C 1
ATOM 813 O O . ILE A 1 103 ? -5.369 -7.477 0.629 1.00 90.88 103 ILE A O 1
ATOM 817 N N . PRO A 1 104 ? -5.149 -6.456 2.636 1.00 92.31 104 PRO A N 1
ATOM 818 C CA . PRO A 1 104 ? -6.239 -7.189 3.263 1.00 92.31 104 PRO A CA 1
ATOM 819 C C . PRO A 1 104 ? -7.573 -6.864 2.584 1.00 92.31 104 PRO A C 1
ATOM 821 O O . PRO A 1 104 ? -7.866 -5.712 2.257 1.00 92.31 104 PRO A O 1
ATOM 824 N N . ARG A 1 105 ? -8.410 -7.883 2.378 1.00 90.81 105 ARG A N 1
ATOM 825 C CA . ARG A 1 105 ? -9.705 -7.747 1.687 1.00 90.81 105 ARG A CA 1
ATOM 826 C C . ARG A 1 105 ? -10.847 -7.383 2.625 1.00 90.81 105 ARG A C 1
ATOM 828 O O . ARG A 1 105 ? -11.886 -6.911 2.168 1.00 90.81 105 ARG A O 1
ATOM 835 N N . ASN A 1 106 ? -10.687 -7.648 3.918 1.00 92.25 106 ASN A N 1
ATOM 836 C CA . ASN A 1 106 ? -11.683 -7.360 4.941 1.00 92.25 106 ASN A CA 1
ATOM 837 C C . ASN A 1 106 ? -11.029 -6.870 6.242 1.00 92.25 106 ASN A C 1
ATOM 839 O O . ASN A 1 106 ? -9.817 -6.968 6.436 1.00 92.25 106 ASN A O 1
ATOM 843 N N . VAL A 1 107 ? -11.862 -6.337 7.138 1.00 91.31 107 VAL A N 1
ATOM 844 C CA . VAL A 1 107 ? -11.416 -5.741 8.404 1.00 91.31 107 VAL A CA 1
ATOM 845 C C . VAL A 1 107 ? -10.765 -6.779 9.320 1.00 91.31 107 VAL A C 1
ATOM 847 O O . VAL A 1 107 ? -9.755 -6.489 9.950 1.00 91.31 107 VAL A O 1
ATOM 850 N N . GLU A 1 108 ? -11.290 -8.003 9.378 1.00 94.38 108 GLU A N 1
ATOM 851 C CA . GLU A 1 108 ? -10.746 -9.058 10.242 1.00 94.38 108 GLU A CA 1
ATOM 852 C C . GLU A 1 108 ? -9.333 -9.479 9.819 1.00 94.38 108 GLU A C 1
ATOM 854 O O . GLU A 1 108 ? -8.481 -9.739 10.665 1.00 94.38 108 GLU A O 1
ATOM 859 N N . GLU A 1 109 ? -9.075 -9.537 8.513 1.00 94.38 109 GLU A N 1
ATOM 860 C CA . GLU A 1 109 ? -7.759 -9.799 7.933 1.00 94.38 109 GLU A CA 1
ATOM 861 C C . GLU A 1 109 ? -6.792 -8.651 8.225 1.00 94.38 109 GLU A C 1
ATOM 863 O O . GLU A 1 109 ? -5.690 -8.889 8.717 1.00 94.38 109 GLU A O 1
ATOM 868 N N . ALA A 1 110 ? -7.232 -7.405 8.026 1.00 92.81 110 ALA A N 1
ATOM 869 C CA . ALA A 1 110 ? -6.426 -6.227 8.330 1.00 92.81 110 ALA A CA 1
ATOM 870 C C . ALA A 1 110 ? -6.019 -6.183 9.812 1.00 92.81 110 ALA A C 1
ATOM 872 O O . ALA A 1 110 ? -4.858 -5.947 10.130 1.00 92.81 110 ALA A O 1
ATOM 873 N N . LEU A 1 111 ? -6.941 -6.483 10.733 1.00 93.69 111 LEU A N 1
ATOM 874 C CA . LEU A 1 111 ? -6.677 -6.449 12.177 1.00 93.69 111 LEU A CA 1
ATOM 875 C C . LEU A 1 111 ? -5.732 -7.556 12.672 1.00 93.69 111 LEU A C 1
ATOM 877 O O . LEU A 1 111 ? -5.189 -7.436 13.775 1.00 93.69 111 LEU A O 1
ATOM 881 N N . LYS A 1 112 ? -5.515 -8.618 11.885 1.00 94.12 112 LYS A N 1
ATOM 882 C CA . LYS A 1 112 ? -4.487 -9.635 12.171 1.00 94.12 112 LYS A CA 1
ATOM 883 C C . LYS A 1 112 ? -3.078 -9.124 11.872 1.00 94.12 112 LYS A C 1
ATOM 885 O O . LYS A 1 112 ? -2.122 -9.628 12.456 1.00 94.12 112 LYS A O 1
ATOM 890 N N . ILE A 1 113 ? -2.942 -8.127 10.999 1.00 93.69 113 ILE A N 1
ATOM 891 C CA . ILE A 1 113 ? -1.658 -7.526 10.645 1.00 93.69 113 ILE A CA 1
ATOM 892 C C . ILE A 1 113 ? -1.341 -6.411 11.646 1.00 93.69 113 ILE A C 1
ATOM 894 O O . ILE A 1 113 ? -2.117 -5.473 11.836 1.00 93.69 113 ILE A O 1
ATOM 898 N N . LEU A 1 114 ? -0.173 -6.505 12.288 1.00 94.00 114 LEU A N 1
ATOM 899 C CA . LEU A 1 114 ? 0.212 -5.607 13.379 1.00 94.00 114 LEU A CA 1
ATOM 900 C C . LEU A 1 114 ? 0.262 -4.133 12.948 1.00 94.00 114 LEU A C 1
ATOM 902 O O . LEU A 1 114 ? -0.246 -3.276 13.670 1.00 94.00 114 LEU A O 1
ATOM 906 N N . GLU A 1 115 ? 0.824 -3.848 11.772 1.00 92.12 115 GLU A N 1
ATOM 907 C CA . GLU A 1 115 ? 0.959 -2.478 11.256 1.00 92.12 115 GLU A CA 1
ATOM 908 C C . GLU A 1 115 ? -0.402 -1.836 10.963 1.00 92.12 115 GLU A C 1
ATOM 910 O O . GLU A 1 115 ? -0.653 -0.703 11.369 1.00 92.12 115 GLU A O 1
ATOM 915 N N . TRP A 1 116 ? -1.327 -2.581 10.351 1.00 93.81 116 TRP A N 1
ATOM 916 C CA . TRP A 1 116 ? -2.694 -2.113 10.115 1.00 93.81 116 TRP A CA 1
ATOM 917 C C . TRP A 1 116 ? -3.441 -1.870 11.426 1.00 93.81 116 TRP A C 1
ATOM 919 O O . TRP A 1 116 ? -4.067 -0.826 11.596 1.00 93.81 116 TRP A O 1
ATOM 929 N N . LYS A 1 117 ? -3.332 -2.789 12.394 1.00 95.12 117 LYS A N 1
ATOM 930 C CA . LYS A 1 117 ? -3.932 -2.608 13.722 1.00 95.12 117 LYS A CA 1
ATOM 931 C C . LYS A 1 117 ? -3.388 -1.362 14.425 1.00 95.12 117 LYS A C 1
ATOM 933 O O . LYS A 1 117 ? -4.157 -0.620 15.031 1.00 95.12 117 LYS A O 1
ATOM 938 N N . LYS A 1 118 ? -2.077 -1.130 14.346 1.00 96.25 118 LYS A N 1
ATOM 939 C CA . LYS A 1 118 ? -1.433 0.057 14.915 1.00 96.25 118 LYS A CA 1
ATOM 940 C C . LYS A 1 118 ? -1.944 1.337 14.254 1.00 96.25 118 LYS A C 1
ATOM 942 O O . LYS A 1 118 ? -2.331 2.248 14.976 1.00 96.25 118 LYS A O 1
ATOM 947 N N . ALA A 1 119 ? -2.005 1.374 12.923 1.00 95.00 119 ALA A N 1
ATOM 948 C CA . ALA A 1 119 ? -2.517 2.521 12.176 1.00 95.00 119 ALA A CA 1
ATOM 949 C C . ALA A 1 119 ? -3.975 2.851 12.544 1.00 95.00 119 ALA A C 1
ATOM 951 O O . ALA A 1 119 ? -4.310 4.010 12.763 1.00 95.00 119 ALA A O 1
ATOM 952 N N . VAL A 1 120 ? -4.832 1.834 12.696 1.00 94.75 120 VAL A N 1
ATOM 953 C CA . VAL A 1 120 ? -6.228 2.025 13.128 1.00 94.75 120 VAL A CA 1
ATOM 954 C C . VAL A 1 120 ? -6.307 2.621 14.537 1.00 94.75 120 VAL A C 1
ATOM 956 O O . VAL A 1 120 ? -7.099 3.525 14.776 1.00 94.75 120 VAL A O 1
ATOM 959 N N . LEU A 1 121 ? -5.486 2.144 15.477 1.00 95.94 121 LEU A N 1
ATOM 960 C CA . LEU A 1 121 ? -5.455 2.690 16.840 1.00 95.94 121 LEU A CA 1
ATOM 961 C C . LEU A 1 121 ? -4.929 4.130 16.882 1.00 95.94 121 LEU A C 1
ATOM 963 O O . LEU A 1 121 ? -5.406 4.934 17.682 1.00 95.94 121 LEU A O 1
ATOM 967 N N . GLU A 1 122 ? -3.954 4.454 16.034 1.00 96.88 122 GLU A N 1
ATOM 968 C CA . GLU A 1 122 ? -3.435 5.814 15.891 1.00 96.88 122 GLU A CA 1
ATOM 969 C C . GLU A 1 122 ? -4.513 6.774 15.374 1.00 96.88 122 GLU A C 1
ATOM 971 O O . GLU A 1 122 ? -4.698 7.837 15.965 1.00 96.88 122 GLU A O 1
ATOM 976 N N . GLU A 1 123 ? -5.280 6.365 14.358 1.00 95.19 123 GLU A N 1
ATOM 977 C CA . GLU A 1 123 ? -6.414 7.136 13.835 1.00 95.19 123 GLU A CA 1
ATOM 978 C C . GLU A 1 123 ? -7.498 7.345 14.901 1.00 95.19 123 GLU A C 1
ATOM 980 O O . GLU A 1 123 ? -7.932 8.472 15.122 1.00 95.19 123 GLU A O 1
ATOM 985 N N . ILE A 1 124 ? -7.888 6.292 15.634 1.00 96.00 124 ILE A N 1
ATOM 986 C CA . ILE A 1 124 ? -8.864 6.409 16.734 1.00 96.00 124 ILE A CA 1
ATOM 987 C C . ILE A 1 124 ? -8.375 7.423 17.776 1.00 96.00 124 ILE A C 1
ATOM 989 O O . ILE A 1 124 ? -9.120 8.320 18.165 1.00 96.00 124 ILE A O 1
ATOM 993 N N . SER A 1 125 ? -7.103 7.342 18.182 1.00 96.62 125 SER A N 1
ATOM 994 C CA . SER A 1 125 ? -6.525 8.304 19.126 1.00 96.62 125 SER A CA 1
ATOM 995 C C . SER A 1 125 ? -6.496 9.732 18.570 1.00 96.62 125 SER A C 1
ATOM 997 O O . SER A 1 125 ? -6.641 10.690 19.331 1.00 96.62 125 SER A O 1
ATOM 999 N N . ALA A 1 126 ? -6.277 9.901 17.265 1.00 97.19 126 ALA A N 1
ATOM 1000 C CA . ALA A 1 126 ? -6.305 11.205 16.612 1.00 97.19 126 ALA A CA 1
ATOM 1001 C C . ALA A 1 126 ? -7.723 11.802 16.596 1.00 97.19 126 ALA A C 1
ATOM 1003 O O . ALA A 1 126 ? -7.885 12.981 16.913 1.00 97.19 126 ALA A O 1
ATOM 1004 N N . LEU A 1 127 ? -8.744 10.992 16.309 1.00 96.44 127 LEU A N 1
ATOM 1005 C CA . LEU A 1 127 ? -10.150 11.407 16.324 1.00 96.44 127 LEU A CA 1
ATOM 1006 C C . LEU A 1 127 ? -10.613 11.817 17.727 1.00 96.44 127 LEU A C 1
ATOM 1008 O O . LEU A 1 127 ? -11.167 12.901 17.902 1.00 96.44 127 LEU A O 1
ATOM 1012 N N . GLU A 1 128 ? -10.281 11.026 18.751 1.00 95.88 128 GLU A N 1
ATOM 1013 C CA . GLU A 1 128 ? -10.589 11.350 20.152 1.00 95.88 128 GLU A CA 1
ATOM 1014 C C . GLU A 1 128 ? -9.963 12.680 20.595 1.00 95.88 128 GLU A C 1
ATOM 1016 O O . GLU A 1 128 ? -10.591 13.460 21.311 1.00 95.88 128 GLU A O 1
ATOM 1021 N N . LYS A 1 129 ? -8.735 12.971 20.142 1.00 96.06 129 LYS A N 1
ATOM 1022 C CA . LYS A 1 129 ? -8.067 14.257 20.405 1.00 96.06 129 LYS A CA 1
ATOM 1023 C C . LYS A 1 129 ? -8.750 15.425 19.696 1.00 96.06 129 LYS A C 1
ATOM 1025 O O . LYS A 1 129 ? -8.742 16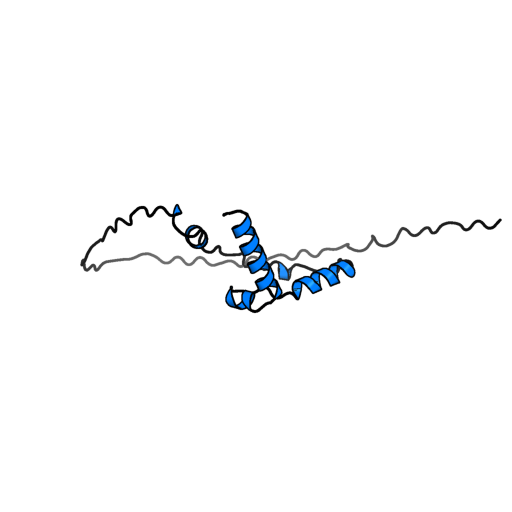.532 20.230 1.00 96.06 129 LYS A O 1
ATOM 1030 N N . ASN A 1 130 ? -9.315 15.188 18.514 1.00 94.88 130 ASN A N 1
ATOM 1031 C CA . ASN A 1 130 ? -9.976 16.211 17.706 1.00 94.88 130 ASN A CA 1
ATOM 1032 C C . ASN A 1 130 ? -11.453 16.424 18.079 1.00 94.88 130 ASN A C 1
ATOM 1034 O O . ASN A 1 130 ? -12.026 17.439 17.687 1.00 94.88 130 ASN A O 1
ATOM 1038 N N . GLY A 1 131 ? -12.066 15.512 18.843 1.00 89.75 131 GLY A N 1
ATOM 1039 C CA . GLY A 1 131 ? -13.473 15.602 19.250 1.00 89.75 131 GLY A CA 1
ATOM 1040 C C . GLY A 1 131 ? -14.471 15.386 18.104 1.00 89.75 131 GLY A C 1
ATOM 1041 O O . GLY A 1 131 ? -15.589 15.899 18.173 1.00 89.75 131 GLY A O 1
ATOM 1042 N N . THR A 1 132 ? -14.053 14.671 17.056 1.00 60.94 132 THR A N 1
ATOM 1043 C CA . THR A 1 132 ? -14.851 14.263 15.884 1.00 60.94 132 THR A CA 1
ATOM 1044 C C . THR A 1 132 ? -15.175 12.786 15.956 1.00 60.94 132 THR A C 1
ATOM 1046 O O . THR A 1 132 ? -16.354 12.434 15.748 1.00 60.94 132 THR A O 1
#

Secondary structure (DSSP, 8-state):
--PPPPP-----S---------------PPPP--------------S-----------GGGS-HHHHH-PPPPPSS-GGGG---TTS-HHHHHHHHHHHTS---SSHHHHHHSHHHHHHHHHHHHHHHHHT-

Foldseek 3Di:
DDDDDDDDDDDDDPDDDDDDDDDDDDDDDDDDDDDDDDDDDDDDDDDDPPPPPPPVPVCVVPPPCVSVDDDDDDPDPCVVPDDCPPPDPVVVVVVVVVVPDDDDPDPVRLCVDPVSVVVVVVVVVVCVVVVD

Radius of gyration: 32.18 Å; chains: 1; bounding box: 109×34×62 Å

Sequence (132 aa):
MRRTPRADSDDDFEARISTTPRNTFQGIENPVVLLPSQEPESEPETGMRSVALMPMMNDLDLPIALRKGVRSCTQHPISRYVYYDHLSPLARAFISNISDVEIPRNVEEALKILEWKKAVLEEISALEKNGT